Protein AF-A0A2K1IH62-F1 (afdb_monomer_lite)

Sequence (88 aa):
MKLNFCVDFLWCVQCLYGGAPKVPKLRDIERGADIIIETPGQLNDFLEVKRVGLGQVSYLVPYEADRMLNMGFEPQICRIVNEIPSRR

Organism: Physcomitrium patens (NCBI:txid3218)

Radius of gyration: 13.37 Å; chains: 1; bounding box: 35×26×34 Å

Structure (mmCIF, N/CA/C/O backbone):
data_AF-A0A2K1IH62-F1
#
_entry.id   AF-A0A2K1IH62-F1
#
loop_
_atom_site.group_PDB
_atom_site.id
_atom_site.type_symbol
_atom_site.label_atom_id
_atom_site.label_alt_id
_atom_site.label_comp_id
_atom_site.label_asym_id
_atom_site.label_entity_id
_atom_site.label_seq_id
_atom_site.pdbx_PDB_ins_code
_atom_site.Cartn_x
_atom_site.Cartn_y
_atom_site.Cartn_z
_atom_site.occupancy
_atom_site.B_iso_or_equiv
_atom_site.auth_seq_id
_atom_site.auth_comp_id
_atom_site.auth_asym_id
_atom_site.auth_atom_id
_atom_site.pdbx_PDB_model_num
ATOM 1 N N . MET A 1 1 ? -4.791 0.654 -21.680 1.00 31.06 1 MET A N 1
ATOM 2 C CA . MET A 1 1 ? -5.193 -0.764 -21.616 1.00 31.06 1 MET A CA 1
ATOM 3 C C . MET A 1 1 ? -6.104 -0.909 -20.402 1.00 31.06 1 MET A C 1
ATOM 5 O O . MET A 1 1 ? -5.607 -0.895 -19.289 1.00 31.06 1 MET A O 1
ATOM 9 N N . LYS A 1 2 ? -7.433 -0.870 -20.581 1.00 27.75 2 LYS A N 1
ATOM 10 C CA . LYS A 1 2 ? -8.370 -1.202 -19.496 1.00 27.75 2 LYS A CA 1
ATOM 11 C C . LYS A 1 2 ? -8.384 -2.726 -19.417 1.00 27.75 2 LYS A C 1
ATOM 13 O O . LYS A 1 2 ? -8.821 -3.358 -20.376 1.00 27.75 2 LYS A O 1
ATOM 18 N N . LEU A 1 3 ? -7.833 -3.307 -18.356 1.00 35.75 3 LEU A N 1
ATOM 19 C CA . LEU A 1 3 ? -7.998 -4.732 -18.083 1.00 35.75 3 LEU A CA 1
ATOM 20 C C . LEU A 1 3 ? -9.475 -4.966 -17.737 1.00 35.75 3 LEU A C 1
ATOM 22 O O . LEU A 1 3 ? -9.898 -4.785 -16.602 1.00 35.75 3 LEU A O 1
ATOM 26 N N . ASN A 1 4 ? -10.273 -5.325 -18.743 1.00 33.81 4 ASN A N 1
ATOM 27 C CA . ASN A 1 4 ? -11.598 -5.904 -18.544 1.00 33.81 4 ASN A CA 1
ATOM 28 C C . ASN A 1 4 ? -11.405 -7.373 -18.144 1.00 33.81 4 ASN A C 1
ATOM 30 O O . ASN A 1 4 ? -11.569 -8.268 -18.965 1.00 33.81 4 ASN A O 1
ATOM 34 N N . PHE A 1 5 ? -11.002 -7.611 -16.895 1.00 39.62 5 PHE A N 1
ATOM 35 C CA . PHE A 1 5 ? -10.980 -8.946 -16.285 1.00 39.62 5 PHE A CA 1
ATOM 36 C C . PHE A 1 5 ? -12.159 -9.102 -15.313 1.00 39.62 5 PHE A C 1
ATOM 38 O O . PHE A 1 5 ? -12.014 -9.560 -14.187 1.00 39.62 5 PHE A O 1
ATOM 45 N N . CYS A 1 6 ? -13.335 -8.637 -15.728 1.00 40.66 6 CYS A N 1
ATOM 46 C CA . CYS A 1 6 ? -14.558 -8.726 -14.943 1.00 40.66 6 CYS A CA 1
ATOM 47 C C . CYS A 1 6 ? -15.695 -9.079 -15.903 1.00 40.66 6 CYS A C 1
ATOM 49 O O . CYS A 1 6 ? -16.313 -8.191 -16.484 1.00 40.66 6 CYS A O 1
ATOM 51 N N . VAL A 1 7 ? -15.895 -10.375 -16.158 1.00 41.19 7 VAL A N 1
ATOM 52 C CA . VAL A 1 7 ? -17.100 -10.854 -16.859 1.00 41.19 7 VAL A CA 1
ATOM 53 C C . VAL A 1 7 ? -17.836 -11.999 -16.158 1.00 41.19 7 VAL A C 1
ATOM 55 O O . VAL A 1 7 ? -18.966 -12.243 -16.545 1.00 41.19 7 VAL A O 1
ATOM 58 N N . ASP A 1 8 ? -17.321 -12.603 -15.074 1.00 40.91 8 ASP A N 1
ATOM 59 C CA . ASP A 1 8 ? -18.009 -13.756 -14.445 1.00 40.91 8 ASP A CA 1
ATOM 60 C C . ASP A 1 8 ? -18.091 -13.752 -12.903 1.00 40.91 8 ASP A C 1
ATOM 62 O O . ASP A 1 8 ? -18.693 -14.647 -12.316 1.00 40.91 8 ASP A O 1
ATOM 66 N N . PHE A 1 9 ? -17.540 -12.747 -12.212 1.00 43.84 9 PHE A N 1
ATOM 67 C CA . PHE A 1 9 ? -17.546 -12.681 -10.743 1.00 43.84 9 PHE A CA 1
ATOM 68 C C . PHE A 1 9 ? -18.093 -11.333 -10.251 1.00 43.84 9 PHE A C 1
ATOM 70 O O . PHE A 1 9 ? -17.755 -10.291 -10.800 1.00 43.84 9 PHE A O 1
ATOM 77 N N . LEU A 1 10 ? -18.907 -11.355 -9.186 1.00 53.03 10 LEU A N 1
ATOM 78 C CA . LEU A 1 10 ? -19.558 -10.210 -8.507 1.00 53.03 10 LEU A CA 1
ATOM 79 C C . LEU A 1 10 ? -18.593 -9.170 -7.882 1.00 53.03 10 LEU A C 1
ATOM 81 O O . LEU A 1 10 ? -19.013 -8.368 -7.055 1.00 53.03 10 LEU A O 1
ATOM 85 N N . TRP A 1 11 ? -17.311 -9.199 -8.247 1.00 45.91 11 TRP A N 1
ATOM 86 C CA . TRP A 1 11 ? -16.228 -8.442 -7.623 1.00 45.91 11 TRP A CA 1
ATOM 87 C C . TRP A 1 11 ? -15.893 -7.209 -8.473 1.00 45.91 11 TRP A C 1
ATOM 89 O O . TRP A 1 11 ? -15.590 -7.319 -9.664 1.00 45.91 11 TRP A O 1
ATOM 99 N N . CYS A 1 12 ? -15.921 -6.028 -7.862 1.00 54.91 12 CYS A N 1
ATOM 100 C CA . CYS A 1 12 ? -15.546 -4.755 -8.461 1.00 54.91 12 CYS A CA 1
ATOM 101 C C . CYS A 1 12 ? -14.016 -4.608 -8.466 1.00 54.91 12 CYS A C 1
ATOM 103 O O . CYS A 1 12 ? -13.388 -4.363 -7.431 1.00 54.91 12 CYS A O 1
ATOM 105 N N . VAL A 1 13 ? -13.407 -4.752 -9.647 1.00 60.78 13 VAL A N 1
ATOM 106 C CA . VAL A 1 13 ? -11.958 -4.591 -9.839 1.00 60.78 13 VAL A CA 1
ATOM 107 C C . VAL A 1 13 ? -11.648 -3.177 -10.320 1.00 60.78 13 VAL A C 1
ATOM 109 O O . VAL A 1 13 ? -12.005 -2.801 -11.438 1.00 60.78 13 VAL A O 1
ATOM 112 N N . GLN A 1 14 ? -10.921 -2.407 -9.511 1.00 63.44 14 GLN A N 1
ATOM 113 C CA . GLN A 1 14 ? -10.432 -1.083 -9.889 1.00 63.44 14 GLN A CA 1
ATOM 114 C C . GLN A 1 14 ? -8.973 -1.178 -10.349 1.00 63.44 14 GLN A C 1
ATOM 116 O O . GLN A 1 14 ? -8.036 -1.272 -9.554 1.00 63.44 14 GLN A O 1
ATOM 121 N N . CYS A 1 15 ? -8.788 -1.165 -11.672 1.00 63.16 15 CYS A N 1
ATOM 122 C CA . CYS A 1 15 ? -7.472 -1.103 -12.302 1.00 63.16 15 CYS A CA 1
ATOM 123 C C . CYS A 1 15 ? -7.058 0.351 -12.481 1.00 63.16 15 CYS A C 1
ATOM 125 O O . CYS A 1 15 ? -7.569 1.054 -13.360 1.00 63.16 15 CYS A O 1
ATOM 127 N N . LEU A 1 16 ? -6.109 0.804 -11.678 1.00 63.06 16 LEU A N 1
ATOM 128 C CA . LEU A 1 16 ? -5.731 2.195 -11.661 1.00 63.06 16 LEU A CA 1
ATOM 129 C C . LEU A 1 16 ? -4.273 2.319 -12.111 1.00 63.06 16 LEU A C 1
ATOM 131 O O . LEU A 1 16 ? -3.324 2.028 -11.397 1.00 63.06 16 LEU A O 1
ATOM 135 N N . TYR A 1 17 ? -4.091 2.747 -13.355 1.00 65.25 17 TYR A N 1
ATOM 136 C CA . TYR A 1 17 ? -2.761 2.921 -13.937 1.00 65.25 17 TYR A CA 1
ATOM 137 C C . TYR A 1 17 ? -2.250 4.348 -13.722 1.00 65.25 17 TYR A C 1
ATOM 139 O O . TYR A 1 17 ? -3.035 5.293 -13.558 1.00 65.25 17 TYR A O 1
ATOM 147 N N . GLY A 1 18 ? -0.927 4.517 -13.750 1.00 58.59 18 GLY A N 1
ATOM 148 C CA . GLY A 1 18 ? -0.292 5.834 -13.769 1.00 58.59 18 GLY A CA 1
ATOM 149 C C . GLY A 1 18 ? -0.766 6.671 -14.966 1.00 58.59 18 GLY A C 1
ATOM 150 O O . GLY A 1 18 ? -0.908 6.152 -16.070 1.00 58.59 18 GLY A O 1
ATOM 151 N N . GLY A 1 19 ? -1.040 7.962 -14.741 1.00 63.94 19 GLY A N 1
ATOM 152 C CA . GLY A 1 19 ? -1.448 8.922 -15.781 1.00 63.94 19 GLY A CA 1
ATOM 153 C C . GLY A 1 19 ? -2.933 9.312 -15.799 1.00 63.94 19 GLY A C 1
ATOM 154 O O . GLY A 1 19 ? -3.283 10.301 -16.435 1.00 63.94 19 GLY A O 1
ATOM 155 N N . ALA A 1 20 ? -3.809 8.603 -15.079 1.00 68.25 20 ALA A N 1
ATOM 156 C CA . ALA A 1 20 ? -5.213 9.004 -14.935 1.00 68.25 20 ALA A CA 1
ATOM 157 C C . ALA A 1 20 ? -5.420 10.004 -13.769 1.00 68.25 20 ALA A C 1
ATOM 159 O O . ALA A 1 20 ? -4.708 9.917 -12.763 1.00 68.25 20 ALA A O 1
ATOM 160 N N . PRO A 1 21 ? -6.389 10.942 -13.862 1.00 72.88 21 PRO A N 1
ATOM 161 C CA . PRO A 1 21 ? -6.616 11.957 -12.830 1.00 72.88 21 PRO A CA 1
ATOM 162 C C . PRO A 1 21 ? -6.979 11.333 -11.474 1.00 72.88 21 PRO A C 1
ATOM 164 O O . PRO A 1 21 ? -7.815 10.437 -11.414 1.00 72.88 21 PRO A O 1
ATOM 167 N N . LYS A 1 22 ? -6.405 11.840 -10.374 1.00 75.62 22 LYS A N 1
ATOM 168 C CA . LYS A 1 22 ? -6.602 11.290 -9.014 1.00 75.62 22 LYS A CA 1
ATOM 169 C C . LYS A 1 22 ? -8.065 11.329 -8.535 1.00 75.62 22 LYS A C 1
ATOM 171 O O . LYS A 1 22 ? -8.522 10.410 -7.867 1.00 75.62 22 LYS A O 1
ATOM 176 N N . VAL A 1 23 ? -8.805 12.383 -8.883 1.00 80.06 23 VAL A N 1
ATOM 177 C CA . VAL A 1 23 ? -10.168 12.653 -8.380 1.00 80.06 23 VAL A CA 1
ATOM 178 C C . VAL A 1 23 ? -11.210 11.587 -8.768 1.00 80.06 23 VAL A C 1
ATOM 180 O O . VAL A 1 23 ? -11.902 11.108 -7.872 1.00 80.06 23 VAL A O 1
ATOM 183 N N . PRO A 1 24 ? -11.370 11.192 -10.047 1.00 80.75 24 PRO A N 1
ATOM 184 C CA . PRO A 1 24 ? -12.306 10.127 -10.411 1.00 80.75 24 PRO A CA 1
ATOM 185 C C . PRO A 1 24 ? -11.926 8.782 -9.779 1.00 80.75 24 PRO A C 1
ATOM 187 O O . PRO A 1 24 ? -12.810 8.102 -9.275 1.00 80.75 24 PRO A O 1
ATOM 190 N N . LYS A 1 25 ? -10.626 8.457 -9.695 1.00 75.88 25 LYS A N 1
ATOM 191 C CA . LYS A 1 25 ? -10.149 7.230 -9.034 1.00 75.88 25 LYS A CA 1
ATOM 192 C C . LYS A 1 25 ? -10.577 7.160 -7.568 1.00 75.88 25 LYS A C 1
ATOM 194 O O . LYS A 1 25 ? -11.093 6.146 -7.122 1.00 75.88 25 LYS A O 1
ATOM 199 N N . LEU A 1 26 ? -10.391 8.259 -6.835 1.00 79.44 26 LEU A N 1
ATOM 200 C CA . LEU A 1 26 ? -10.800 8.368 -5.434 1.00 79.44 26 LEU A CA 1
ATOM 201 C C . LEU A 1 26 ? -12.300 8.126 -5.260 1.00 79.44 26 LEU A C 1
ATOM 203 O O . LEU A 1 26 ? -12.679 7.383 -4.366 1.00 79.44 26 LEU A O 1
ATOM 207 N N . ARG A 1 27 ? -13.142 8.686 -6.139 1.00 82.38 27 ARG A N 1
ATOM 208 C CA . ARG A 1 27 ? -14.596 8.459 -6.089 1.00 82.38 27 ARG A CA 1
ATOM 209 C C . ARG A 1 27 ? -14.974 6.999 -6.318 1.00 82.38 27 ARG A C 1
ATOM 211 O O . ARG A 1 27 ? -15.926 6.525 -5.707 1.00 82.38 27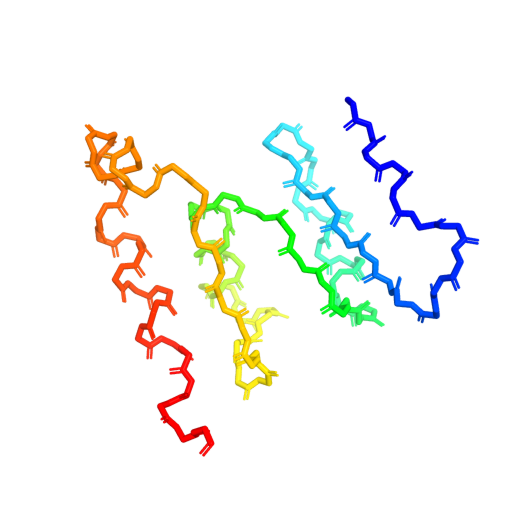 ARG A O 1
ATOM 218 N N . ASP A 1 28 ? -14.264 6.305 -7.201 1.00 78.56 28 ASP A N 1
ATOM 219 C CA . ASP A 1 28 ? -14.528 4.894 -7.480 1.00 78.56 28 ASP A CA 1
ATOM 220 C C . ASP A 1 28 ? -14.055 3.992 -6.330 1.00 78.56 28 ASP A C 1
ATOM 222 O O . ASP A 1 28 ? -14.755 3.047 -5.982 1.00 78.56 28 ASP A O 1
ATOM 226 N N . ILE A 1 29 ? -12.944 4.329 -5.664 1.00 77.81 29 ILE A N 1
ATOM 227 C CA . ILE A 1 29 ? -12.504 3.627 -4.447 1.00 77.81 29 ILE A CA 1
ATOM 228 C C . ILE A 1 29 ? -13.449 3.913 -3.265 1.00 77.81 29 ILE A C 1
ATOM 230 O O . ILE A 1 29 ? -13.794 2.995 -2.526 1.00 77.81 29 ILE A O 1
ATOM 234 N N . GLU A 1 30 ? -13.918 5.156 -3.097 1.00 79.81 30 GLU A N 1
ATOM 235 C CA . GLU A 1 30 ? -14.877 5.545 -2.045 1.00 79.81 30 GLU A CA 1
ATOM 236 C C . GLU A 1 30 ? -16.225 4.811 -2.170 1.00 79.81 30 GLU A C 1
ATOM 238 O O . GLU A 1 30 ? -16.923 4.630 -1.174 1.00 79.81 30 GLU A O 1
ATOM 243 N N . ARG A 1 31 ? -16.595 4.362 -3.376 1.00 80.88 31 ARG A N 1
ATOM 244 C CA . ARG A 1 31 ? -17.793 3.536 -3.614 1.00 80.88 31 ARG A CA 1
ATOM 245 C C . ARG A 1 31 ? -17.626 2.075 -3.193 1.00 80.88 31 ARG A C 1
ATOM 247 O O . ARG A 1 31 ? -18.624 1.360 -3.145 1.00 80.88 31 ARG A O 1
ATOM 254 N N . GLY A 1 32 ? -16.404 1.652 -2.884 1.00 75.12 32 GLY A N 1
ATOM 255 C CA . GLY A 1 32 ? -16.046 0.267 -2.614 1.00 75.12 32 GLY A CA 1
ATOM 256 C C . GLY A 1 32 ? -15.332 -0.370 -3.804 1.00 75.12 32 GLY A C 1
ATOM 257 O O . GLY A 1 32 ? -15.803 -0.327 -4.942 1.00 75.12 32 GLY A O 1
ATOM 258 N N . ALA A 1 33 ? -14.184 -0.979 -3.520 1.00 78.25 33 ALA A N 1
ATOM 259 C CA . ALA A 1 33 ? -13.416 -1.778 -4.461 1.00 78.25 33 ALA A CA 1
ATOM 260 C C . ALA A 1 33 ? -13.008 -3.076 -3.765 1.00 78.25 33 ALA A C 1
ATOM 262 O O . ALA A 1 33 ? -12.436 -3.031 -2.675 1.00 78.25 33 ALA A O 1
ATOM 263 N N . ASP A 1 34 ? -13.285 -4.214 -4.396 1.00 79.19 34 ASP A N 1
ATOM 264 C CA . ASP A 1 34 ? -12.893 -5.517 -3.855 1.00 79.19 34 ASP A CA 1
ATOM 265 C C . ASP A 1 34 ? -11.427 -5.826 -4.180 1.00 79.19 34 ASP A C 1
ATOM 267 O O . ASP A 1 34 ? -10.728 -6.498 -3.423 1.00 79.19 34 ASP A O 1
ATOM 271 N N . ILE A 1 35 ? -10.946 -5.315 -5.318 1.00 82.38 35 ILE A N 1
ATOM 272 C CA . ILE A 1 35 ? -9.566 -5.471 -5.776 1.00 82.38 35 ILE A CA 1
ATOM 273 C C . ILE A 1 35 ? -9.058 -4.121 -6.280 1.00 82.38 35 ILE A C 1
ATOM 275 O O . ILE A 1 35 ? -9.682 -3.494 -7.139 1.00 82.38 35 ILE A O 1
ATOM 279 N N . ILE A 1 36 ? -7.899 -3.696 -5.774 1.00 81.75 36 ILE A N 1
ATOM 280 C CA . ILE A 1 36 ? -7.213 -2.471 -6.194 1.00 81.75 36 ILE A CA 1
ATOM 281 C C . ILE A 1 36 ? -5.860 -2.851 -6.787 1.00 81.75 36 ILE A C 1
ATOM 283 O O . ILE A 1 36 ? -5.056 -3.523 -6.142 1.00 81.75 36 ILE A O 1
ATOM 287 N N . ILE A 1 37 ? -5.601 -2.389 -8.009 1.00 84.25 37 ILE A N 1
ATOM 288 C CA . ILE A 1 37 ? -4.291 -2.501 -8.653 1.00 84.25 37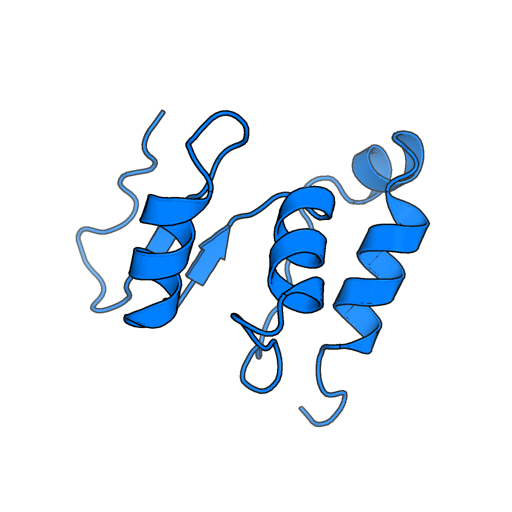 ILE A CA 1
ATOM 289 C C . ILE A 1 37 ? -3.731 -1.093 -8.789 1.00 84.25 37 ILE A C 1
ATOM 291 O O . ILE A 1 37 ? -4.264 -0.298 -9.562 1.00 84.25 37 ILE A O 1
ATOM 295 N N . GLU A 1 38 ? -2.672 -0.801 -8.037 1.00 83.25 38 GLU A N 1
ATOM 296 C CA . GLU A 1 38 ? -2.016 0.505 -8.006 1.00 83.25 38 GLU A CA 1
ATOM 297 C C . GLU A 1 38 ? -0.498 0.391 -7.844 1.00 83.25 38 GLU A C 1
ATOM 299 O O . GLU A 1 38 ? 0.040 -0.615 -7.381 1.00 83.25 38 GLU A O 1
ATOM 304 N N . THR A 1 39 ? 0.192 1.472 -8.200 1.00 83.50 39 THR A N 1
ATOM 305 C CA . THR A 1 39 ? 1.629 1.630 -7.913 1.00 83.50 39 THR A CA 1
ATOM 306 C C . THR A 1 39 ? 1.859 2.114 -6.475 1.00 83.50 39 THR A C 1
ATOM 308 O O . THR A 1 39 ? 1.058 2.914 -5.984 1.00 83.50 39 THR A O 1
ATOM 311 N N . PRO A 1 40 ? 2.955 1.715 -5.791 1.00 84.75 40 PRO A N 1
ATOM 312 C CA . PRO A 1 40 ? 3.185 2.073 -4.387 1.00 84.75 40 PRO A CA 1
ATOM 313 C C . PRO A 1 40 ? 3.127 3.571 -4.093 1.00 84.75 40 PRO A C 1
ATOM 315 O O . PRO A 1 40 ? 2.616 3.970 -3.051 1.00 84.75 40 PRO A O 1
ATOM 318 N N . GLY A 1 41 ? 3.621 4.404 -5.014 1.00 86.12 41 GLY A N 1
ATOM 319 C CA . GLY A 1 41 ? 3.582 5.858 -4.870 1.00 86.12 41 GLY A CA 1
ATOM 320 C C . GLY A 1 41 ? 2.152 6.398 -4.810 1.00 86.12 41 GLY A C 1
ATOM 321 O O . GLY A 1 41 ? 1.800 7.091 -3.862 1.00 86.12 41 GLY A O 1
ATOM 322 N N . GLN A 1 42 ? 1.296 6.026 -5.770 1.00 82.00 42 GLN A N 1
ATOM 323 C CA . GLN A 1 42 ? -0.107 6.468 -5.773 1.00 82.00 42 GLN A CA 1
ATOM 324 C C . GLN A 1 42 ? -0.906 5.868 -4.618 1.00 82.00 42 GLN A C 1
ATOM 326 O O . GLN A 1 42 ? -1.743 6.557 -4.038 1.00 82.00 42 GLN A O 1
ATOM 331 N N . LEU A 1 43 ? -0.634 4.613 -4.251 1.00 85.19 43 LEU A N 1
ATOM 332 C CA . LEU A 1 43 ? -1.287 3.997 -3.103 1.00 85.19 43 LEU A CA 1
ATOM 333 C C . LEU A 1 43 ? -0.942 4.744 -1.808 1.00 85.19 43 LEU A C 1
ATOM 335 O O . LEU A 1 43 ? -1.843 5.066 -1.039 1.00 85.19 43 LEU A O 1
ATOM 339 N N . ASN A 1 44 ? 0.329 5.101 -1.599 1.00 87.62 44 ASN A N 1
ATOM 340 C CA . ASN A 1 44 ? 0.739 5.908 -0.450 1.00 87.62 44 ASN A CA 1
ATOM 341 C C . ASN A 1 44 ? 0.112 7.304 -0.448 1.00 87.62 44 ASN A C 1
ATOM 343 O O . ASN A 1 44 ? -0.315 7.750 0.613 1.00 87.62 44 ASN A O 1
ATOM 347 N N . ASP A 1 45 ? -0.027 7.955 -1.607 1.00 86.25 45 ASP A N 1
ATOM 348 C CA . ASP A 1 45 ? -0.755 9.227 -1.701 1.00 86.25 45 ASP A CA 1
ATOM 349 C C . ASP A 1 45 ? -2.204 9.080 -1.189 1.00 86.25 45 ASP A C 1
ATOM 351 O O . ASP A 1 45 ? -2.715 9.950 -0.484 1.00 86.25 45 ASP A O 1
ATOM 355 N N . PHE A 1 46 ? -2.892 7.980 -1.517 1.00 84.69 46 PHE A N 1
ATOM 356 C CA . PHE A 1 46 ? -4.263 7.743 -1.046 1.00 84.69 46 PHE A CA 1
ATOM 357 C C . PHE A 1 46 ? -4.341 7.457 0.460 1.00 84.69 46 PHE A C 1
ATOM 359 O O . PHE A 1 46 ? -5.290 7.907 1.115 1.00 84.69 46 PHE A O 1
ATOM 366 N N . LEU A 1 47 ? -3.339 6.761 1.007 1.00 85.62 47 LEU A N 1
ATOM 367 C CA . LEU A 1 47 ? -3.212 6.505 2.444 1.00 85.62 47 LEU A CA 1
ATOM 368 C C . LEU A 1 47 ? -2.907 7.792 3.222 1.00 85.62 47 LEU A C 1
ATOM 370 O O . LEU A 1 47 ? -3.494 8.029 4.276 1.00 85.62 47 LEU A O 1
ATOM 374 N N . GLU A 1 48 ? -2.055 8.671 2.686 1.00 86.88 48 GLU A N 1
ATOM 375 C CA . GLU A 1 48 ? -1.724 9.966 3.295 1.00 86.88 48 GLU A CA 1
ATOM 376 C C . GLU A 1 48 ? -2.935 10.883 3.433 1.00 86.88 48 GLU A C 1
ATOM 378 O O . GLU A 1 48 ? -3.134 11.509 4.476 1.00 86.88 48 GLU A O 1
ATOM 383 N N . VAL A 1 49 ? -3.781 10.929 2.403 1.00 84.06 49 VAL A N 1
ATOM 384 C CA . VAL A 1 49 ? -5.004 11.744 2.412 1.00 84.06 49 VAL A CA 1
ATOM 385 C C . VAL A 1 49 ? -6.102 11.099 3.284 1.00 84.06 49 VAL A C 1
ATOM 387 O O . VAL A 1 49 ? -7.158 11.698 3.482 1.00 84.06 49 VAL A O 1
ATOM 390 N N . LYS A 1 50 ? -5.863 9.899 3.843 1.00 80.75 50 LYS A N 1
ATOM 391 C CA . LYS A 1 50 ? -6.797 9.124 4.686 1.00 80.75 50 LYS A CA 1
ATOM 392 C C . LYS A 1 50 ? -8.166 8.896 4.040 1.00 80.75 50 LYS A C 1
ATOM 394 O O . LYS A 1 50 ? -9.185 8.804 4.720 1.00 80.75 50 LYS A O 1
ATOM 399 N N . ARG A 1 51 ? -8.192 8.828 2.710 1.00 77.12 51 ARG A N 1
ATOM 400 C CA . ARG A 1 51 ? -9.407 8.562 1.923 1.00 77.12 51 ARG A CA 1
ATOM 401 C C . ARG A 1 51 ? -9.657 7.072 1.745 1.00 77.12 51 ARG A C 1
ATOM 403 O O . ARG A 1 51 ? -10.790 6.665 1.526 1.00 77.12 51 ARG A O 1
ATOM 410 N N . VAL A 1 52 ? -8.594 6.280 1.844 1.00 79.12 52 VAL A N 1
ATOM 411 C CA . VAL A 1 52 ? -8.594 4.826 1.699 1.00 79.12 52 VAL A CA 1
ATOM 412 C C . VAL A 1 52 ? -7.825 4.249 2.882 1.00 79.12 52 VAL A C 1
ATOM 414 O O . VAL A 1 52 ? -6.832 4.834 3.310 1.00 79.12 52 VAL A O 1
ATOM 417 N N . GLY A 1 53 ? -8.285 3.122 3.422 1.00 81.75 53 GLY A N 1
ATOM 418 C CA . GLY A 1 53 ? -7.597 2.393 4.486 1.00 81.75 53 GLY A CA 1
ATOM 419 C C . GLY A 1 53 ? -7.355 0.941 4.086 1.00 81.75 53 GLY A C 1
ATOM 420 O O . GLY A 1 53 ? -8.179 0.350 3.393 1.00 81.75 53 GLY A O 1
ATOM 421 N N . LEU A 1 54 ? -6.247 0.355 4.546 1.00 83.38 54 LEU A N 1
ATOM 422 C CA . LEU A 1 54 ? -5.907 -1.055 4.291 1.00 83.38 54 LEU A CA 1
ATOM 423 C C . LEU A 1 54 ? -6.384 -2.004 5.403 1.00 83.38 54 LEU A C 1
ATOM 425 O O . LEU A 1 54 ? -6.078 -3.191 5.379 1.00 83.38 54 LEU A O 1
ATOM 429 N N . GLY A 1 55 ? -7.171 -1.511 6.364 1.00 81.44 55 GLY A N 1
ATOM 430 C CA . GLY A 1 55 ? -7.613 -2.282 7.533 1.00 81.44 55 GLY A CA 1
ATOM 431 C C . GLY A 1 55 ? -8.494 -3.502 7.229 1.00 81.44 55 GLY A C 1
ATOM 432 O O . GLY A 1 55 ? -8.652 -4.357 8.092 1.00 81.44 55 GLY A O 1
ATOM 433 N N . GLN A 1 56 ? -9.060 -3.597 6.022 1.00 78.62 56 GLN A N 1
ATOM 434 C CA . GLN A 1 56 ? -9.842 -4.754 5.561 1.00 78.62 56 GLN A CA 1
ATOM 435 C C . GLN A 1 56 ? -9.126 -5.569 4.472 1.00 78.62 56 GLN A C 1
ATOM 437 O O . GLN A 1 56 ? -9.699 -6.509 3.928 1.00 78.62 56 GLN A O 1
ATOM 442 N N . VAL A 1 57 ? -7.880 -5.227 4.136 1.00 81.25 57 VAL A N 1
ATOM 443 C CA . VAL A 1 57 ? -7.132 -5.915 3.080 1.00 81.25 57 VAL A CA 1
ATOM 444 C C . VAL A 1 57 ? -6.597 -7.242 3.605 1.00 81.25 57 VAL A C 1
ATOM 446 O O . VAL A 1 57 ? -5.769 -7.274 4.511 1.00 81.25 57 VAL A O 1
ATOM 449 N N . SER A 1 58 ? -7.046 -8.347 3.006 1.00 81.81 58 SER A N 1
ATOM 450 C CA . SER A 1 58 ? -6.585 -9.699 3.358 1.00 81.81 58 SER A CA 1
ATOM 451 C C . SER A 1 58 ? -5.346 -10.141 2.574 1.00 81.81 58 SER A C 1
ATOM 453 O O . SER A 1 58 ? -4.558 -10.947 3.069 1.00 81.81 58 SER A O 1
ATOM 455 N N . TYR A 1 59 ? -5.157 -9.617 1.359 1.00 81.81 59 TYR A N 1
ATOM 456 C CA . TYR A 1 59 ? -4.092 -10.039 0.451 1.00 81.81 59 TYR A CA 1
ATOM 457 C C . TYR A 1 59 ? -3.393 -8.837 -0.182 1.00 81.81 59 TYR A C 1
ATOM 459 O O . TYR A 1 59 ? -4.035 -7.963 -0.757 1.00 81.81 59 TYR A O 1
ATOM 467 N N . LEU A 1 60 ? -2.060 -8.837 -0.118 1.00 85.25 60 LEU A N 1
ATOM 468 C CA . LEU A 1 60 ? -1.191 -7.929 -0.860 1.00 85.25 60 LEU A CA 1
ATOM 469 C C . LEU A 1 60 ? -0.285 -8.769 -1.758 1.00 85.25 60 LEU A C 1
ATOM 471 O O . LEU A 1 60 ? 0.435 -9.638 -1.267 1.00 85.25 60 LEU A O 1
ATOM 475 N N . VAL A 1 61 ? -0.308 -8.494 -3.062 1.00 85.88 61 VAL A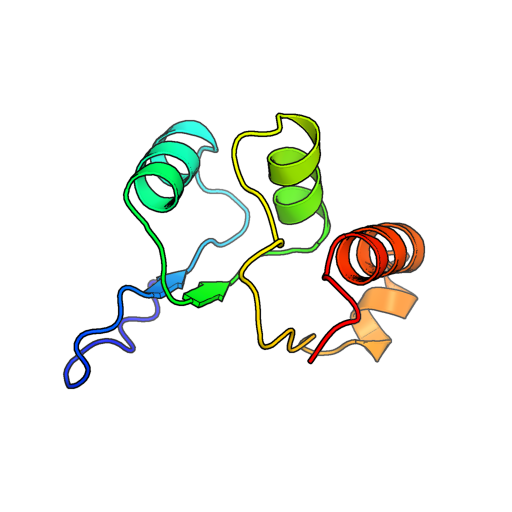 N 1
ATOM 476 C CA . VAL A 1 61 ? 0.517 -9.195 -4.052 1.00 85.88 61 VAL A CA 1
ATOM 477 C C . VAL A 1 61 ? 1.389 -8.171 -4.782 1.00 85.88 61 VAL A C 1
ATOM 479 O O . VAL A 1 61 ? 0.887 -7.465 -5.657 1.00 85.88 61 VAL A O 1
ATOM 482 N N . PRO A 1 62 ? 2.680 -8.045 -4.433 1.00 82.81 62 PRO A N 1
ATOM 483 C CA . PRO A 1 62 ? 3.597 -7.194 -5.178 1.00 82.81 62 PRO A CA 1
ATOM 484 C C . PRO A 1 62 ? 3.987 -7.863 -6.505 1.00 82.81 62 PRO A C 1
ATOM 486 O O . PRO A 1 62 ? 4.427 -9.013 -6.526 1.00 82.81 62 PRO A O 1
ATOM 489 N N . TYR A 1 63 ? 3.839 -7.140 -7.615 1.00 80.19 63 TYR A N 1
ATOM 490 C CA . TYR A 1 63 ? 4.279 -7.588 -8.939 1.00 80.19 63 TYR A CA 1
ATOM 491 C C . TYR A 1 63 ? 5.704 -7.091 -9.208 1.00 80.19 63 TYR A C 1
ATOM 493 O O . TYR A 1 63 ? 5.956 -5.900 -9.076 1.00 80.19 63 TYR A O 1
ATOM 501 N N . GLU A 1 64 ? 6.626 -7.985 -9.586 1.00 85.94 64 GLU A N 1
ATOM 502 C CA . GLU A 1 64 ? 8.045 -7.648 -9.834 1.00 85.94 64 GLU A CA 1
ATOM 503 C C . GLU A 1 64 ? 8.710 -6.918 -8.647 1.00 85.94 64 GLU A C 1
ATOM 505 O O . GLU A 1 64 ? 9.349 -5.875 -8.801 1.00 85.94 64 GLU A O 1
ATOM 510 N N . ALA A 1 65 ? 8.537 -7.461 -7.434 1.00 83.38 65 ALA A N 1
ATOM 511 C CA . ALA A 1 65 ? 9.031 -6.857 -6.195 1.00 83.38 65 ALA A CA 1
ATOM 512 C C . ALA A 1 65 ? 10.536 -6.528 -6.238 1.00 83.38 65 ALA A C 1
ATOM 514 O O . ALA A 1 65 ? 10.952 -5.478 -5.762 1.00 83.38 65 ALA A O 1
ATOM 515 N N . ASP A 1 66 ? 11.344 -7.381 -6.861 1.00 85.38 66 ASP A N 1
ATOM 516 C CA . ASP A 1 66 ? 12.774 -7.180 -7.097 1.00 85.38 66 ASP A CA 1
ATOM 517 C C . ASP A 1 66 ? 13.061 -5.926 -7.937 1.00 85.38 66 ASP A C 1
ATOM 519 O O . ASP A 1 66 ? 13.917 -5.112 -7.584 1.00 85.38 66 ASP A O 1
ATOM 523 N N . ARG A 1 67 ? 12.300 -5.705 -9.015 1.00 84.62 67 ARG A N 1
ATOM 524 C CA . ARG A 1 67 ? 12.408 -4.483 -9.822 1.00 84.62 67 ARG A CA 1
ATOM 525 C C . ARG A 1 67 ? 11.937 -3.261 -9.058 1.00 84.62 67 ARG A C 1
ATOM 527 O O . ARG A 1 67 ? 12.567 -2.213 -9.161 1.00 84.62 67 ARG A O 1
ATOM 534 N N . MET A 1 68 ? 10.868 -3.386 -8.276 1.00 83.75 68 MET A N 1
ATOM 535 C CA . MET A 1 68 ? 10.377 -2.278 -7.460 1.00 83.75 68 MET A CA 1
ATOM 536 C C . MET A 1 68 ? 11.429 -1.839 -6.432 1.00 83.75 68 MET A C 1
ATOM 538 O O . MET A 1 68 ? 11.649 -0.640 -6.258 1.00 83.75 68 MET A O 1
ATOM 542 N N . LEU A 1 69 ? 12.131 -2.790 -5.809 1.00 84.94 69 LEU A N 1
ATOM 543 C CA . LEU A 1 69 ? 13.259 -2.503 -4.920 1.00 84.94 69 LEU A CA 1
ATOM 544 C C . LEU A 1 69 ? 14.412 -1.823 -5.674 1.00 84.94 69 LEU A C 1
ATOM 546 O O . LEU A 1 69 ? 14.904 -0.792 -5.222 1.00 84.94 69 LEU A O 1
ATOM 550 N N . ASN A 1 70 ? 14.772 -2.314 -6.865 1.00 87.25 70 ASN A N 1
ATOM 551 C CA . ASN A 1 70 ? 15.806 -1.697 -7.710 1.00 87.25 70 ASN A CA 1
ATOM 552 C C . ASN A 1 70 ? 15.452 -0.268 -8.168 1.00 87.25 70 ASN A C 1
ATOM 554 O O . ASN A 1 70 ? 16.341 0.549 -8.391 1.00 87.25 70 ASN A O 1
ATOM 558 N N . MET A 1 71 ? 14.161 0.050 -8.293 1.00 84.50 71 MET A N 1
ATOM 559 C CA . MET A 1 71 ? 13.663 1.400 -8.589 1.00 84.50 71 MET A CA 1
ATOM 560 C C . MET A 1 71 ? 13.618 2.317 -7.353 1.00 84.50 71 MET A C 1
ATOM 562 O O . MET A 1 71 ? 13.216 3.474 -7.469 1.00 84.50 71 MET A O 1
ATOM 566 N N . GLY A 1 72 ? 14.013 1.826 -6.174 1.00 86.56 72 GLY A N 1
ATOM 567 C CA . GLY A 1 72 ? 14.010 2.594 -4.930 1.00 86.56 72 GLY A CA 1
ATOM 568 C C . GLY A 1 72 ? 12.636 2.703 -4.264 1.00 86.56 72 GLY A C 1
ATOM 569 O O . GLY A 1 72 ? 12.436 3.570 -3.416 1.00 86.56 72 GLY A O 1
ATOM 570 N N . PHE A 1 73 ? 11.678 1.835 -4.611 1.00 86.38 73 PHE A N 1
ATOM 571 C CA . PHE A 1 73 ? 10.349 1.827 -3.984 1.00 86.38 73 PHE A CA 1
ATOM 572 C C . PHE A 1 73 ? 10.307 1.142 -2.614 1.00 86.38 73 PHE A C 1
ATOM 574 O O . PHE A 1 73 ? 9.245 1.091 -1.994 1.00 86.38 73 PHE A O 1
ATOM 581 N N . GLU A 1 74 ? 11.439 0.658 -2.108 1.00 87.44 74 GLU A N 1
ATOM 582 C CA . GLU A 1 74 ? 11.538 -0.002 -0.803 1.00 87.44 74 GLU A CA 1
ATOM 583 C C . GLU A 1 74 ? 10.844 0.773 0.336 1.00 87.44 74 GLU A C 1
ATOM 585 O O . GLU A 1 74 ? 9.974 0.187 0.987 1.00 87.44 74 GLU A O 1
ATOM 590 N N . PRO A 1 75 ? 11.081 2.088 0.550 1.00 89.81 75 PRO A N 1
ATOM 591 C CA . PRO A 1 75 ? 10.451 2.805 1.663 1.00 89.81 75 PRO A CA 1
ATOM 592 C C . PRO A 1 75 ? 8.925 2.868 1.530 1.00 89.81 75 PRO A C 1
ATOM 594 O O . PRO A 1 75 ? 8.190 2.829 2.517 1.00 89.81 75 PRO A O 1
ATOM 597 N N . GLN A 1 76 ? 8.443 2.949 0.290 1.00 88.50 76 GLN A N 1
ATOM 598 C CA . GLN A 1 76 ? 7.024 3.043 -0.026 1.00 88.50 76 GLN A CA 1
ATOM 599 C C . GLN A 1 76 ? 6.316 1.709 0.206 1.00 88.50 76 GLN A C 1
ATOM 601 O O . GLN A 1 76 ? 5.210 1.695 0.742 1.00 88.50 76 GLN A O 1
ATOM 606 N N . ILE A 1 77 ? 6.963 0.599 -0.156 1.00 87.69 77 ILE A N 1
ATOM 607 C CA . ILE A 1 77 ? 6.455 -0.755 0.083 1.00 87.69 77 ILE A CA 1
ATOM 608 C C . ILE A 1 77 ? 6.424 -1.043 1.583 1.00 87.69 77 ILE A C 1
ATOM 610 O O . ILE A 1 77 ? 5.395 -1.485 2.088 1.00 87.69 77 ILE A O 1
ATOM 614 N N . CYS A 1 78 ? 7.505 -0.739 2.307 1.00 89.31 78 CYS A N 1
ATOM 615 C CA . CYS A 1 78 ? 7.569 -0.930 3.756 1.00 89.31 78 CYS A CA 1
ATOM 616 C C . CYS A 1 78 ? 6.432 -0.195 4.475 1.00 89.31 78 CYS A C 1
ATOM 618 O O . CYS A 1 78 ? 5.801 -0.757 5.369 1.00 89.31 78 CYS A O 1
ATOM 620 N N . ARG A 1 79 ? 6.110 1.031 4.048 1.00 89.56 79 ARG A N 1
ATOM 621 C CA . ARG A 1 79 ? 4.968 1.781 4.581 1.00 89.56 79 ARG A CA 1
ATOM 622 C C . ARG A 1 79 ? 3.637 1.068 4.343 1.00 89.56 79 ARG A C 1
ATOM 624 O O . ARG A 1 79 ? 2.884 0.891 5.291 1.00 89.56 79 ARG A O 1
ATOM 631 N N . ILE A 1 80 ? 3.374 0.624 3.115 1.00 88.25 80 ILE A N 1
ATOM 632 C CA . ILE A 1 80 ? 2.133 -0.088 2.764 1.00 88.25 80 ILE A CA 1
ATOM 633 C C . ILE A 1 80 ? 1.991 -1.370 3.587 1.00 88.25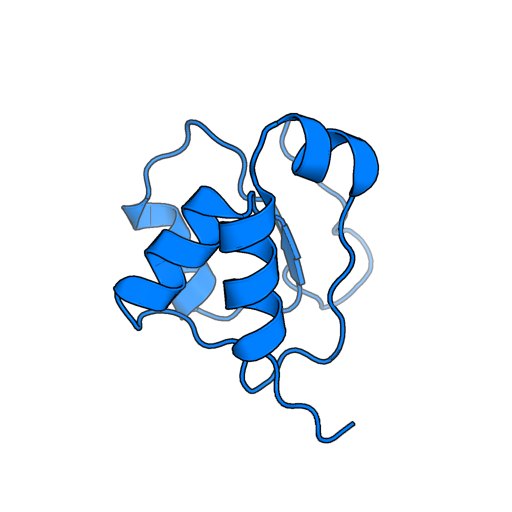 80 ILE A C 1
ATOM 635 O O . ILE A 1 80 ? 0.924 -1.636 4.129 1.00 88.25 80 ILE A O 1
ATOM 639 N N . VAL A 1 81 ? 3.065 -2.152 3.712 1.00 87.88 81 VAL A N 1
ATOM 640 C CA . VAL A 1 81 ? 3.060 -3.405 4.481 1.00 87.88 81 VAL A CA 1
ATOM 641 C C . VAL A 1 81 ? 2.774 -3.149 5.963 1.00 87.88 81 VAL A C 1
ATOM 643 O O . VAL A 1 81 ? 2.034 -3.917 6.569 1.00 87.88 81 VAL A O 1
ATOM 646 N N . ASN A 1 82 ? 3.302 -2.062 6.533 1.00 88.12 82 ASN A N 1
ATOM 647 C CA . ASN A 1 82 ? 3.062 -1.692 7.932 1.00 88.12 82 ASN A CA 1
ATOM 648 C C . ASN A 1 82 ? 1.621 -1.229 8.211 1.00 88.12 82 ASN A C 1
ATOM 650 O O . ASN A 1 82 ? 1.158 -1.341 9.342 1.00 88.12 82 ASN A O 1
ATOM 654 N N . GLU A 1 83 ? 0.913 -0.715 7.204 1.00 86.38 83 GLU A N 1
ATOM 655 C CA . GLU A 1 83 ? -0.496 -0.308 7.315 1.00 86.38 83 GLU A CA 1
ATOM 656 C C . GLU A 1 83 ? -1.465 -1.502 7.231 1.00 86.38 83 GLU A C 1
ATOM 658 O O . GLU A 1 83 ? -2.634 -1.389 7.607 1.00 86.38 83 GLU A O 1
ATOM 663 N N . ILE A 1 84 ? -1.005 -2.659 6.741 1.00 85.44 84 ILE A N 1
ATOM 664 C CA . ILE A 1 84 ? -1.827 -3.869 6.665 1.00 85.44 84 ILE A CA 1
ATOM 665 C C . ILE A 1 84 ? -1.852 -4.541 8.046 1.00 85.44 84 ILE A C 1
ATOM 667 O O . ILE A 1 84 ? -0.795 -4.865 8.598 1.00 85.44 84 ILE A O 1
ATOM 671 N N . PRO A 1 85 ? -3.041 -4.799 8.621 1.00 79.69 85 PRO A N 1
ATOM 672 C CA . PRO A 1 85 ? -3.144 -5.420 9.932 1.00 79.69 85 PRO A CA 1
ATOM 673 C C . PRO A 1 85 ? -2.510 -6.815 9.930 1.00 79.69 85 PRO A C 1
ATOM 675 O O . PRO A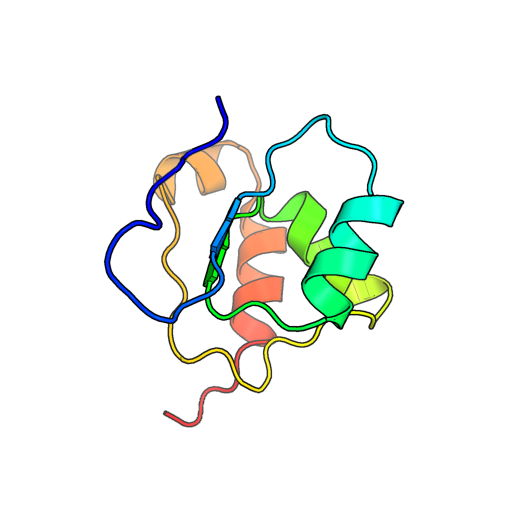 1 85 ? -2.806 -7.666 9.095 1.00 79.69 85 PRO A O 1
ATOM 678 N N . SER A 1 86 ? -1.651 -7.078 10.915 1.00 68.88 86 SER A N 1
ATOM 679 C CA . SER A 1 86 ? -0.931 -8.355 11.045 1.00 68.88 86 SER A CA 1
ATOM 680 C C . SER A 1 86 ? -1.831 -9.5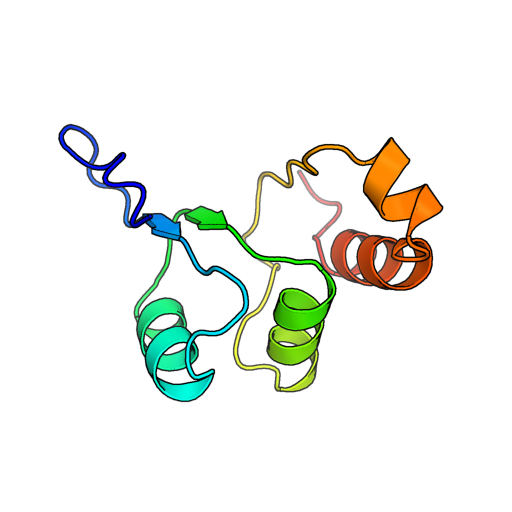20 11.476 1.00 68.88 86 SER A C 1
ATOM 682 O O . SER A 1 86 ? -1.412 -10.677 11.425 1.00 68.88 86 SER A O 1
ATOM 684 N N . ARG A 1 87 ? -3.054 -9.223 11.937 1.00 60.78 87 ARG A N 1
ATOM 685 C CA . ARG A 1 87 ? -4.014 -10.215 12.422 1.00 60.78 87 ARG A CA 1
ATOM 686 C C . ARG A 1 87 ? -4.756 -10.819 11.230 1.00 60.78 87 ARG A C 1
ATOM 688 O O . ARG A 1 87 ? -5.709 -10.228 10.732 1.00 60.78 87 ARG A O 1
ATOM 695 N N . ARG A 1 88 ? -4.248 -11.966 10.788 1.00 55.84 88 ARG A N 1
ATOM 696 C CA . ARG A 1 88 ? -4.840 -12.838 9.770 1.00 55.84 88 ARG A CA 1
ATOM 697 C C . ARG A 1 88 ? -5.759 -13.862 10.416 1.00 55.84 88 ARG A C 1
ATOM 699 O O . ARG A 1 88 ? -5.411 -14.320 11.530 1.00 55.84 88 ARG A O 1
#

InterPro domains:
  IPR011545 DEAD/DEAH-box helicase domain [PF00270] (13-85)
  IPR027417 P-loop containing nucleoside triphosphate hydrolase [G3DSA:3.40.50.300] (3-88)
  IPR027417 P-loop containing nucleoside triphosphate hydrolase [SSF52540] (13-85)

Foldseek 3Di:
DPPPPDDPDPFAADEDDPPDDLVVSLVSVLVPHRHYDDDLVSVVVCVVVVSDAQAPPPDDDDDPVVVCVVVVCVVSVVVVVVRHDPPD

pLDDT: mean 74.86, std 15.78, range [27.75, 89.81]

Secondary structure (DSSP, 8-state):
------SSSS--EEE--TTS-HHHHHHHHHT--SEEE--HHHHHHHHHTTSS--TT------SSHHHHHHTT-HHHHHHHHHHS-S--